Protein AF-A0A2C9LXM9-F1 (afdb_monomer)

Organism: Biomphalaria glabrata (NCBI:txid6526)

InterPro domains:
  IPR000192 Aminotransferase class V domain [PF00266] (2-128)
  IPR015421 Pyridoxal phosp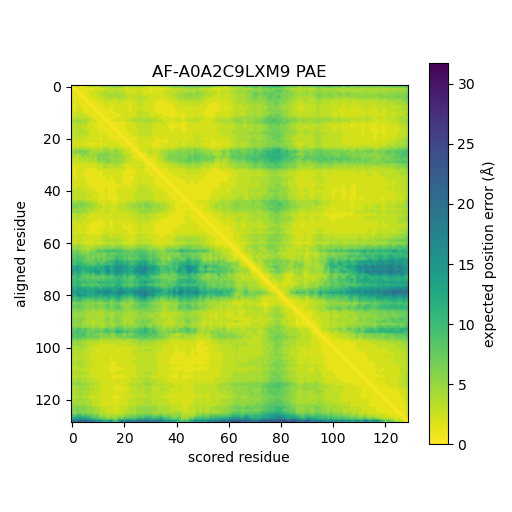hate-dependent transferase, major domain [G3DSA:3.40.640.10] (1-113)
  IPR015424 Pyridoxal phosphate-dependent transferase [SSF53383] (2-127)

Radius of gyration: 18.08 Å; Cα contacts (8 Å, |Δi|>4): 175; chains: 1; bounding box: 42×25×59 Å

Nearest PDB structures (foldseek):
  7tlr-assembly1_B  TM=8.593E-01  e=8.775E-06  Lancefieldella parvula
  7rrn-assembly1_A-2  TM=8.427E-01  e=2.076E-05  Escherichia coli
  9d2d-assembly1_A-2  TM=8.446E-01  e=2.218E-05  Escherichia coli
  1c0n-assembly1_A-2  TM=8.489E-01  e=5.248E-05  Escherichia coli
  6o12-assembly1_A  TM=8.358E-01  e=2.891E-05  Escherichia coli K-12

Secondary structure (DSSP, 8-state):
-GGGT---EEE-TTTTTTS---SS-GGG-TT---SEEEE-GGGSTT-TTPPPEEEE-GGG---SS-SS--TTSEEEEETTEEEE-SSHHHHHS-SS--HHHHHHHHHHHHHHHHH-HHHHHHHHHHHH-

Mean predicted aligned error: 4.44 Å

Solvent-accessible surface area (backbone atoms only — not comparable to full-atom values): 7580 Å² total; per-residue (Å²): 97,54,95,73,78,47,83,46,72,44,84,26,43,81,50,54,60,47,42,86,88,69,56,50,44,71,94,70,38,96,72,44,50,46,48,30,38,38,37,33,44,45,71,31,80,83,10,74,77,28,56,75,43,79,51,64,49,73,87,73,70,76,70,85,65,51,93,46,88,38,58,68,15,58,75,47,83,53,101,88,49,73,41,53,47,86,52,64,67,47,15,58,55,36,43,85,71,63,60,71,23,48,53,46,39,55,51,29,52,51,50,43,63,73,62,33,25,66,51,54,45,54,54,53,55,65,72,75,110

Structure (mmCIF, N/CA/C/O backbone):
data_AF-A0A2C9LXM9-F1
#
_entry.id   AF-A0A2C9LXM9-F1
#
loop_
_atom_site.group_PDB
_atom_site.id
_atom_site.type_symbol
_atom_site.label_atom_id
_atom_site.label_alt_id
_atom_site.label_comp_id
_atom_site.label_asym_id
_atom_site.label_entity_id
_atom_site.label_seq_id
_atom_site.pdbx_PDB_ins_code
_atom_site.Cartn_x
_atom_site.Cartn_y
_atom_site.Cartn_z
_atom_site.occupancy
_atom_site.B_iso_or_equiv
_atom_site.auth_seq_id
_atom_site.auth_comp_id
_atom_site.auth_asym_id
_atom_site.auth_atom_id
_atom_site.pdbx_PDB_model_num
ATOM 1 N N . MET A 1 1 ? -15.062 15.026 -5.310 1.00 92.12 1 MET A N 1
ATOM 2 C CA . MET A 1 1 ? -13.877 14.793 -6.164 1.00 92.12 1 MET A CA 1
ATOM 3 C C . MET A 1 1 ? -14.191 13.835 -7.310 1.00 92.12 1 MET A C 1
ATOM 5 O O . MET A 1 1 ? -14.180 14.289 -8.443 1.00 92.12 1 MET A O 1
ATOM 9 N N . HIS A 1 2 ? -14.550 12.573 -7.047 1.00 96.31 2 HIS A N 1
ATOM 10 C CA . HIS A 1 2 ? -14.870 11.607 -8.113 1.00 96.31 2 HIS A CA 1
ATOM 11 C C . HIS A 1 2 ? -16.070 12.000 -8.988 1.00 96.31 2 HIS A C 1
ATOM 13 O O . HIS A 1 2 ? -16.047 11.757 -10.185 1.00 96.31 2 HIS A O 1
ATOM 19 N N . GLN A 1 3 ? -17.064 12.712 -8.437 1.00 95.81 3 GLN A N 1
ATOM 20 C CA . GLN A 1 3 ? -18.159 13.319 -9.221 1.00 95.81 3 GLN A CA 1
ATOM 21 C C . GLN A 1 3 ? -17.678 14.273 -10.331 1.00 95.81 3 GLN A C 1
ATOM 23 O O . GLN A 1 3 ? -18.423 14.559 -11.258 1.00 95.81 3 GLN A O 1
ATOM 28 N N . TYR A 1 4 ? -16.441 14.765 -10.232 1.00 96.31 4 TYR A N 1
ATOM 29 C CA . TYR A 1 4 ? -15.822 15.698 -11.171 1.00 96.31 4 TYR A CA 1
ATOM 30 C C . TYR A 1 4 ? -14.567 15.095 -11.827 1.00 96.31 4 TYR A C 1
ATOM 32 O O . TYR A 1 4 ? -13.666 15.834 -12.212 1.00 96.31 4 TYR A O 1
ATOM 40 N N . ASN A 1 5 ? -14.475 13.760 -11.922 1.00 94.25 5 ASN A N 1
ATOM 41 C CA . ASN A 1 5 ? -13.355 13.028 -12.536 1.00 94.25 5 ASN A CA 1
ATOM 42 C C . ASN A 1 5 ? -11.964 13.302 -11.917 1.00 94.25 5 ASN A C 1
ATOM 44 O O . ASN A 1 5 ? -10.946 13.103 -12.579 1.00 94.25 5 ASN A O 1
ATOM 48 N N . GLY A 1 6 ? -11.896 13.766 -10.664 1.00 95.94 6 GLY A N 1
ATOM 49 C CA . GLY A 1 6 ? -10.625 13.891 -9.935 1.00 95.94 6 GLY A CA 1
ATOM 50 C C . GLY A 1 6 ? -10.145 12.554 -9.360 1.00 95.94 6 GLY A C 1
ATOM 51 O O . GLY A 1 6 ? -10.949 11.637 -9.250 1.00 95.94 6 GLY A O 1
ATOM 52 N N . TYR A 1 7 ? -8.872 12.473 -8.952 1.00 96.62 7 TYR A N 1
ATOM 53 C CA . TYR A 1 7 ? -8.290 11.312 -8.257 1.00 96.62 7 TYR A CA 1
ATOM 54 C C . TYR A 1 7 ? -8.026 11.592 -6.776 1.00 96.62 7 TYR A C 1
ATOM 56 O O . TYR A 1 7 ? -7.509 12.661 -6.435 1.00 96.62 7 TYR A O 1
ATOM 64 N N . ALA A 1 8 ? -8.327 10.623 -5.911 1.00 97.00 8 ALA A N 1
ATOM 65 C CA . ALA A 1 8 ? -8.211 10.723 -4.462 1.00 97.00 8 ALA A CA 1
ATOM 66 C C . ALA A 1 8 ? -6.993 9.956 -3.927 1.00 97.00 8 ALA A C 1
ATOM 68 O O . ALA A 1 8 ? -7.034 8.738 -3.732 1.00 97.00 8 ALA A O 1
ATOM 69 N N . PHE A 1 9 ? -5.924 10.696 -3.636 1.00 97.81 9 PHE A N 1
ATOM 70 C CA . PHE A 1 9 ? -4.701 10.179 -3.026 1.00 97.81 9 PHE A CA 1
ATOM 71 C C . PHE A 1 9 ? -4.575 10.648 -1.579 1.00 97.81 9 PHE A C 1
ATOM 73 O O . PHE A 1 9 ? -4.697 11.842 -1.309 1.00 97.81 9 PHE A O 1
ATOM 80 N N . PHE A 1 10 ? -4.315 9.723 -0.653 1.00 97.56 10 PHE A N 1
ATOM 81 C CA . PHE A 1 10 ? -4.194 10.051 0.768 1.00 97.56 10 PHE A CA 1
ATOM 82 C C . PHE A 1 10 ? -2.851 9.616 1.344 1.00 97.56 10 PHE A C 1
ATOM 84 O O . PHE A 1 10 ? -2.428 8.470 1.184 1.00 97.56 10 PHE A O 1
ATOM 91 N N . ASP A 1 11 ? -2.218 10.519 2.086 1.00 97.88 11 ASP A N 1
ATOM 92 C CA . ASP A 1 11 ? -1.093 10.180 2.946 1.00 97.88 11 ASP A CA 1
ATOM 93 C C . ASP A 1 11 ? -1.615 9.582 4.258 1.00 97.88 11 ASP A C 1
ATOM 95 O O . ASP A 1 11 ? -2.287 10.233 5.058 1.00 97.88 11 ASP A O 1
ATOM 99 N N . PHE A 1 12 ? -1.319 8.304 4.452 1.00 97.75 12 PHE A N 1
ATOM 100 C CA . PHE A 1 12 ? -1.685 7.509 5.612 1.00 97.75 12 PHE A CA 1
ATOM 101 C C . PHE A 1 12 ? -0.501 7.321 6.570 1.00 97.75 12 PHE A C 1
ATOM 103 O O . PHE A 1 12 ? -0.612 6.539 7.513 1.00 97.75 12 PHE A O 1
ATOM 110 N N . ALA A 1 13 ? 0.617 8.031 6.386 1.00 94.50 13 ALA A N 1
ATOM 111 C CA . ALA A 1 13 ? 1.834 7.829 7.162 1.00 94.50 13 ALA A CA 1
ATOM 112 C C . ALA A 1 13 ? 1.593 7.866 8.678 1.00 94.50 13 ALA A C 1
ATOM 114 O O . ALA A 1 13 ? 2.052 6.972 9.382 1.00 94.50 13 ALA A O 1
ATOM 115 N N . CYS A 1 14 ? 0.858 8.864 9.173 1.00 92.56 14 CYS A N 1
ATOM 116 C CA . CYS A 1 14 ? 0.569 8.993 10.606 1.00 92.56 14 CYS A CA 1
ATOM 117 C C . CYS A 1 14 ? -0.783 8.396 11.011 1.00 92.56 14 CYS A C 1
ATOM 119 O O . CYS A 1 14 ? -0.942 8.005 12.156 1.00 92.56 14 CYS A O 1
ATOM 121 N N . ALA A 1 15 ? -1.760 8.319 10.103 1.00 96.12 15 ALA A N 1
ATOM 122 C CA . ALA A 1 15 ? -3.101 7.840 10.440 1.00 96.12 15 ALA A CA 1
ATOM 123 C C . ALA A 1 15 ? -3.184 6.307 10.488 1.00 96.12 15 ALA A C 1
ATOM 125 O O . ALA A 1 15 ? -3.886 5.745 11.327 1.00 96.12 15 ALA A O 1
ATOM 126 N N . ALA A 1 16 ? -2.456 5.619 9.603 1.00 97.00 16 ALA A N 1
ATOM 127 C CA . ALA A 1 16 ? -2.548 4.175 9.411 1.00 97.00 16 ALA A CA 1
ATOM 128 C C . ALA A 1 16 ? -2.377 3.303 10.668 1.00 97.00 16 ALA A C 1
ATOM 130 O O . ALA A 1 16 ? -3.062 2.278 10.719 1.00 97.00 16 ALA A O 1
ATOM 131 N N . PRO A 1 17 ? -1.536 3.645 11.669 1.00 95.81 17 PRO A N 1
ATOM 132 C CA . PRO A 1 17 ? -1.450 2.873 12.910 1.00 95.81 17 PRO A CA 1
ATOM 133 C C . PRO A 1 17 ? -2.763 2.865 13.709 1.00 95.81 17 PRO A C 1
ATOM 135 O O . PRO A 1 17 ? -3.085 1.860 14.342 1.00 95.81 17 PRO A O 1
ATOM 138 N N . TYR A 1 18 ? -3.544 3.945 13.628 1.00 95.81 18 TYR A N 1
ATOM 139 C CA . TYR A 1 18 ? -4.636 4.240 14.563 1.00 95.81 18 TYR A CA 1
ATOM 140 C C . TYR A 1 18 ? -6.041 4.124 13.969 1.00 95.81 18 TYR A C 1
ATOM 142 O O . TYR A 1 18 ? -7.023 4.180 14.706 1.00 95.81 18 TYR A O 1
ATOM 150 N N . VAL A 1 19 ? -6.163 3.934 12.653 1.00 95.88 19 VAL A N 1
ATOM 151 C CA . VAL A 1 19 ? -7.461 3.801 11.972 1.00 95.88 19 VAL A CA 1
ATOM 152 C C . VAL A 1 19 ? -7.563 2.503 11.187 1.00 95.88 19 VAL A C 1
ATOM 154 O O . VAL A 1 19 ? -6.554 1.939 10.754 1.00 95.88 19 VAL A O 1
ATOM 157 N N . ASP A 1 20 ? -8.787 2.036 10.955 1.00 94.94 20 ASP A N 1
ATOM 158 C CA . ASP A 1 20 ? -9.035 1.002 9.956 1.00 94.94 20 ASP A CA 1
ATOM 159 C C . ASP A 1 20 ? -8.743 1.548 8.554 1.00 94.94 20 ASP A C 1
ATOM 161 O O . ASP A 1 20 ? -9.114 2.669 8.199 1.00 94.94 20 ASP A O 1
ATOM 165 N N . ILE A 1 21 ? -8.032 0.753 7.755 1.00 95.50 21 ILE A N 1
ATOM 166 C CA . ILE A 1 21 ? -7.656 1.127 6.393 1.00 95.50 21 ILE A CA 1
ATOM 167 C C . ILE A 1 21 ? -8.658 0.481 5.446 1.00 95.50 21 ILE A C 1
ATOM 169 O O . ILE A 1 21 ? -8.608 -0.723 5.206 1.00 95.50 21 ILE A O 1
ATOM 173 N N . ASP A 1 22 ? -9.547 1.297 4.888 1.00 95.69 22 ASP A N 1
ATOM 174 C CA . ASP A 1 22 ? -10.502 0.872 3.869 1.00 95.69 22 ASP A CA 1
ATOM 175 C C . ASP A 1 22 ? -10.328 1.706 2.595 1.00 95.69 22 ASP A C 1
ATOM 177 O O . ASP A 1 22 ? -10.474 2.931 2.596 1.00 95.69 22 ASP A O 1
ATOM 181 N N . MET A 1 23 ? -10.004 1.028 1.494 1.00 96.75 23 MET A N 1
ATOM 182 C CA . MET A 1 23 ? -9.850 1.632 0.169 1.00 96.75 23 MET A CA 1
ATOM 183 C C . MET A 1 23 ? -11.184 1.903 -0.533 1.00 96.75 23 MET A C 1
ATOM 185 O O . MET A 1 23 ? -11.211 2.680 -1.486 1.00 96.75 23 MET A O 1
ATOM 189 N N . ASN A 1 24 ? -12.266 1.234 -0.134 1.00 95.69 24 ASN A N 1
ATOM 190 C CA . ASN A 1 24 ? -13.520 1.209 -0.886 1.00 95.69 24 ASN A CA 1
ATOM 191 C C . ASN A 1 24 ? -14.662 1.962 -0.205 1.00 95.69 24 ASN A C 1
ATOM 193 O O . ASN A 1 24 ? -15.506 2.473 -0.929 1.00 95.69 24 ASN A O 1
ATOM 197 N N . CYS A 1 25 ? -14.707 1.987 1.133 1.00 92.19 25 CYS A N 1
ATOM 198 C CA . CYS A 1 25 ? -15.742 2.646 1.947 1.00 92.19 25 CYS A CA 1
ATOM 199 C C . CYS A 1 25 ? -17.155 2.464 1.372 1.00 92.19 25 CYS A C 1
ATOM 201 O O . CYS A 1 25 ? -17.893 3.427 1.163 1.00 92.19 25 CYS A O 1
ATOM 203 N N . LYS A 1 26 ? -17.510 1.210 1.054 1.00 89.00 26 LYS A N 1
ATOM 204 C CA . LYS A 1 26 ? -18.741 0.871 0.314 1.00 89.00 26 LYS A CA 1
ATOM 205 C C . LYS A 1 26 ? -20.014 1.316 1.040 1.00 89.00 26 LYS A C 1
ATOM 207 O O . LYS A 1 26 ? -21.030 1.563 0.402 1.00 89.00 26 LYS A O 1
ATOM 212 N N . ASP A 1 27 ? -19.954 1.451 2.361 1.00 93.06 27 ASP A N 1
ATOM 213 C CA . ASP A 1 27 ? -21.017 1.975 3.222 1.00 93.06 27 ASP A CA 1
ATOM 214 C C . ASP A 1 27 ? -21.292 3.480 3.020 1.00 93.06 27 ASP A C 1
ATOM 216 O O . ASP A 1 27 ? -22.306 3.989 3.494 1.00 93.06 27 ASP A O 1
ATOM 220 N N . ARG A 1 28 ? -20.410 4.203 2.316 1.00 91.50 28 ARG A N 1
ATOM 221 C CA . ARG A 1 28 ? -20.478 5.659 2.095 1.00 91.50 28 ARG A CA 1
ATOM 222 C C . ARG A 1 28 ? -20.874 6.053 0.666 1.00 91.50 28 ARG A C 1
ATOM 224 O O . ARG A 1 28 ? -20.908 7.244 0.357 1.00 91.50 28 ARG A O 1
ATOM 231 N N . GLY A 1 29 ? -21.206 5.074 -0.178 1.00 93.12 29 GLY A N 1
ATOM 232 C CA . GLY A 1 29 ? -21.648 5.252 -1.566 1.00 93.12 29 GLY A CA 1
ATOM 233 C C . GLY A 1 29 ? -20.574 4.931 -2.612 1.00 93.12 29 GLY A C 1
ATOM 234 O O . GLY A 1 29 ? -19.382 4.892 -2.319 1.00 93.12 29 GLY A O 1
ATOM 235 N N . ASP A 1 30 ? -20.996 4.733 -3.863 1.00 92.88 30 ASP A N 1
ATOM 236 C CA . ASP A 1 30 ? -20.150 4.174 -4.937 1.00 92.88 30 ASP A CA 1
ATOM 237 C C . ASP A 1 30 ? -18.944 5.040 -5.320 1.00 92.88 30 ASP A C 1
ATOM 239 O O . ASP A 1 30 ? -17.945 4.547 -5.838 1.00 92.88 30 ASP A O 1
ATOM 243 N N . LEU A 1 31 ? -19.024 6.343 -5.055 1.00 94.94 31 LEU A N 1
ATOM 244 C CA . LEU A 1 31 ? -17.952 7.296 -5.333 1.00 94.94 31 LEU A CA 1
ATOM 245 C C . LEU A 1 31 ? -17.054 7.555 -4.116 1.00 94.94 31 LEU A C 1
ATOM 247 O O . LEU A 1 31 ? -16.168 8.402 -4.200 1.00 94.94 31 LEU A O 1
ATOM 251 N N . ALA A 1 32 ? -17.251 6.861 -2.995 1.00 94.94 32 ALA A N 1
ATOM 252 C CA . ALA A 1 32 ? -16.522 7.094 -1.748 1.00 94.94 32 ALA A CA 1
ATOM 253 C C . ALA A 1 32 ? -15.246 6.240 -1.603 1.00 94.94 32 ALA A C 1
ATOM 255 O O . ALA A 1 32 ? -14.861 5.879 -0.498 1.00 94.94 32 ALA A O 1
ATOM 256 N N . TYR A 1 33 ? -14.558 5.917 -2.695 1.00 96.56 33 TYR A N 1
ATOM 257 C CA . TYR A 1 33 ? -13.315 5.141 -2.646 1.00 96.56 33 TYR A CA 1
ATOM 258 C C . TYR A 1 33 ? -12.063 6.032 -2.557 1.00 96.56 33 TYR A C 1
ATOM 260 O O . TYR A 1 33 ? -12.132 7.259 -2.603 1.00 96.56 33 TYR A O 1
ATOM 268 N N . LYS A 1 34 ? -10.897 5.401 -2.411 1.00 97.38 34 LYS A N 1
ATOM 269 C CA . LYS A 1 34 ? -9.573 6.027 -2.526 1.00 97.38 34 LYS A CA 1
ATOM 270 C C . LYS A 1 34 ? -8.875 5.425 -3.744 1.00 97.38 34 LYS A C 1
ATOM 272 O O . LYS A 1 34 ? -8.943 4.208 -3.940 1.00 97.38 34 LYS A O 1
ATOM 277 N N . ASP A 1 35 ? -8.222 6.248 -4.558 1.00 97.88 35 ASP A N 1
ATOM 278 C CA . ASP A 1 35 ? -7.464 5.768 -5.720 1.00 97.88 35 ASP A CA 1
ATOM 279 C C . ASP A 1 35 ? -6.111 5.200 -5.304 1.00 97.88 35 ASP A C 1
ATOM 281 O O . ASP A 1 35 ? -5.705 4.142 -5.788 1.00 97.88 35 ASP A O 1
ATOM 285 N N . ALA A 1 36 ? -5.438 5.863 -4.362 1.00 97.94 36 ALA A N 1
ATOM 286 C CA . ALA A 1 36 ? -4.282 5.298 -3.683 1.00 97.94 36 ALA A CA 1
ATOM 287 C C . ALA A 1 36 ? -4.103 5.852 -2.268 1.00 97.94 36 ALA A C 1
ATOM 289 O O . ALA A 1 36 ? -4.565 6.949 -1.936 1.00 97.94 36 ALA A O 1
ATOM 290 N N . ILE A 1 37 ? -3.391 5.087 -1.449 1.00 98.38 37 ILE A N 1
ATOM 291 C CA . ILE A 1 37 ? -2.914 5.506 -0.137 1.00 98.38 37 ILE A CA 1
ATOM 292 C C . ILE A 1 37 ? -1.428 5.192 0.013 1.00 98.38 37 ILE A C 1
ATOM 294 O O . ILE A 1 37 ? -0.949 4.149 -0.441 1.00 98.38 37 ILE A O 1
ATOM 298 N N . PHE A 1 38 ? -0.719 6.090 0.689 1.00 98.25 38 PHE A N 1
ATOM 299 C CA . PHE A 1 38 ? 0.692 5.934 1.029 1.00 98.25 38 PHE A CA 1
ATOM 300 C C . PHE A 1 38 ? 0.813 5.621 2.511 1.00 98.25 38 PHE A C 1
ATOM 302 O O . PHE A 1 38 ? 0.374 6.402 3.350 1.00 98.25 38 PHE A O 1
ATOM 309 N N . ILE A 1 39 ? 1.399 4.483 2.855 1.00 98.38 39 ILE A N 1
ATOM 310 C CA . ILE A 1 39 ? 1.568 4.058 4.240 1.00 98.38 39 ILE A CA 1
ATOM 311 C C . ILE A 1 39 ? 3.054 4.081 4.574 1.00 98.38 39 ILE A C 1
ATOM 313 O O . ILE A 1 39 ? 3.909 3.701 3.774 1.00 98.38 39 ILE A O 1
ATOM 317 N N . SER A 1 40 ? 3.354 4.511 5.797 1.00 97.62 40 SER A N 1
ATOM 318 C CA . SER A 1 40 ? 4.685 4.449 6.392 1.00 97.62 40 SER A CA 1
ATOM 319 C C . SER A 1 40 ? 4.671 3.438 7.537 1.00 97.62 40 SER A C 1
ATOM 321 O O . SER A 1 40 ? 4.489 3.840 8.687 1.00 97.62 40 SER A O 1
ATOM 323 N N . PRO A 1 41 ? 4.856 2.131 7.266 1.00 97.75 41 PRO A N 1
ATOM 324 C CA . PRO A 1 41 ? 4.870 1.115 8.314 1.00 97.75 41 PRO A CA 1
ATOM 325 C C . PRO A 1 41 ? 5.945 1.385 9.377 1.00 97.75 41 PRO A C 1
ATOM 327 O O . PRO A 1 41 ? 5.759 1.008 10.526 1.00 97.75 41 PRO A O 1
ATOM 330 N N . HIS A 1 42 ? 6.992 2.158 9.056 1.00 97.06 42 HIS A N 1
ATOM 331 C CA . HIS A 1 42 ? 8.022 2.556 10.019 1.00 97.06 42 HIS A CA 1
ATOM 332 C C . HIS A 1 42 ? 7.531 3.471 11.145 1.00 97.06 42 HIS A C 1
ATOM 334 O O . HIS A 1 42 ? 8.247 3.661 12.124 1.00 97.06 42 HIS A O 1
ATOM 340 N N . LYS A 1 43 ? 6.318 4.019 11.019 1.00 96.31 43 LYS A N 1
ATOM 341 C CA . LYS A 1 43 ? 5.647 4.809 12.059 1.00 96.31 43 LYS A CA 1
ATOM 342 C C . LYS A 1 43 ? 4.729 3.970 12.954 1.00 96.31 43 LYS A C 1
ATOM 344 O O . LYS A 1 43 ? 4.125 4.505 13.873 1.00 96.31 43 LYS A O 1
ATOM 349 N N . PHE A 1 44 ? 4.595 2.673 12.693 1.00 96.69 44 PHE A N 1
ATOM 350 C CA . PHE A 1 44 ? 3.815 1.770 13.533 1.00 96.69 44 PHE A CA 1
ATOM 351 C C . PHE A 1 44 ? 4.665 1.267 14.704 1.00 96.69 44 PHE A C 1
ATOM 353 O O . PHE A 1 44 ? 5.898 1.281 14.665 1.00 96.69 44 PHE A O 1
ATOM 360 N N . ILE A 1 45 ? 4.002 0.717 15.721 1.00 93.62 45 ILE A N 1
ATOM 361 C CA . ILE A 1 45 ? 4.663 -0.043 16.786 1.00 93.62 45 ILE A CA 1
ATOM 362 C C . ILE A 1 45 ? 5.399 -1.237 16.158 1.00 93.62 45 ILE A C 1
ATOM 364 O O . ILE A 1 45 ? 4.808 -2.027 15.424 1.00 93.62 45 ILE A O 1
ATOM 368 N N . GLY A 1 46 ? 6.704 -1.353 16.425 1.00 93.38 46 GLY A N 1
ATOM 369 C CA . GLY A 1 46 ? 7.565 -2.369 15.802 1.00 93.38 46 GLY A CA 1
ATOM 370 C C . GLY A 1 46 ? 7.925 -2.089 14.335 1.00 93.38 46 GLY A C 1
ATOM 371 O O . GLY A 1 46 ? 8.547 -2.930 13.694 1.00 93.38 46 GLY A O 1
ATOM 372 N N . GLY A 1 47 ? 7.554 -0.915 13.818 1.00 95.19 47 GLY A N 1
ATOM 373 C CA . GLY A 1 47 ? 7.770 -0.463 12.448 1.00 95.19 47 GLY A CA 1
ATOM 374 C C . GLY A 1 47 ? 9.206 -0.196 11.979 1.00 95.19 47 GLY A C 1
ATOM 375 O O . GLY A 1 47 ? 9.430 -0.275 10.772 1.00 95.19 47 G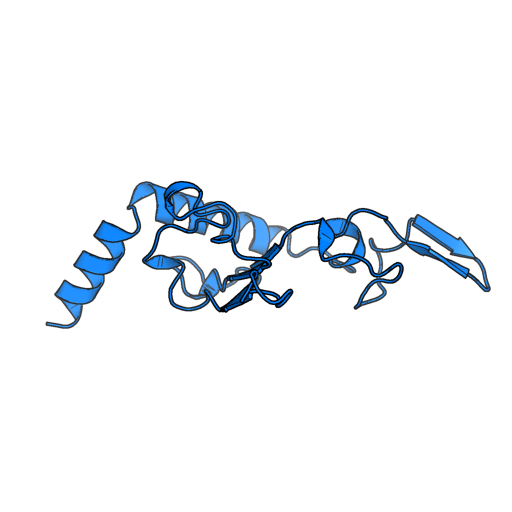LY A O 1
ATOM 376 N N . PRO A 1 48 ? 10.195 0.163 12.821 1.00 96.94 48 PRO A N 1
ATOM 377 C CA . PRO A 1 48 ? 11.516 0.528 12.310 1.00 96.94 48 PRO A CA 1
ATOM 378 C C . PRO A 1 48 ? 12.097 -0.503 11.324 1.00 96.94 48 PRO A C 1
ATOM 380 O O . PRO A 1 48 ? 12.026 -1.707 11.559 1.00 96.94 48 PRO A O 1
ATOM 383 N N . GLN A 1 49 ? 12.708 -0.017 10.233 1.00 95.69 49 GLN A N 1
ATOM 384 C CA . GLN A 1 49 ? 13.302 -0.826 9.150 1.00 95.69 49 GLN A CA 1
ATOM 385 C C . GLN A 1 49 ? 12.304 -1.571 8.238 1.00 95.69 49 GLN A C 1
ATOM 387 O O . GLN A 1 49 ? 12.665 -2.577 7.630 1.00 95.69 49 GLN A O 1
ATOM 392 N N . THR A 1 50 ? 11.065 -1.099 8.118 1.00 97.56 50 THR A N 1
ATOM 393 C CA . THR A 1 50 ? 10.124 -1.531 7.066 1.00 97.56 50 THR A CA 1
ATOM 394 C C . THR A 1 50 ? 10.184 -0.617 5.837 1.00 97.56 50 THR A C 1
ATOM 396 O O . THR A 1 50 ? 10.415 0.586 6.012 1.00 97.56 50 THR A O 1
ATOM 399 N N . PRO A 1 51 ? 9.875 -1.110 4.623 1.00 96.25 51 PRO A N 1
ATOM 400 C CA . PRO A 1 51 ? 9.716 -0.255 3.453 1.00 96.25 51 PRO A CA 1
ATOM 401 C C . PRO A 1 51 ? 8.449 0.607 3.567 1.00 96.25 51 PRO A C 1
ATOM 403 O O . PRO A 1 51 ? 7.573 0.345 4.394 1.00 96.25 51 PRO A O 1
ATOM 406 N N . GLY A 1 52 ? 8.338 1.631 2.717 1.00 95.81 52 GLY A N 1
ATOM 407 C CA . GLY A 1 52 ? 7.057 2.296 2.465 1.00 95.81 52 GLY A CA 1
ATOM 408 C C . GLY A 1 52 ? 6.106 1.368 1.706 1.00 95.81 52 GLY A C 1
ATOM 409 O O . GLY A 1 52 ? 6.556 0.493 0.973 1.00 95.81 52 GLY A O 1
ATOM 410 N N . LEU A 1 53 ? 4.799 1.559 1.880 1.00 96.69 53 LEU A N 1
ATOM 411 C CA . LEU A 1 53 ? 3.784 0.765 1.188 1.00 96.69 53 LEU A CA 1
ATOM 412 C C . LEU A 1 53 ? 2.853 1.683 0.393 1.00 96.69 53 LEU A C 1
ATOM 414 O O . LEU A 1 53 ? 2.275 2.617 0.949 1.00 96.69 53 LEU A O 1
ATOM 418 N N . LEU A 1 54 ? 2.684 1.390 -0.894 1.00 96.62 54 LEU A N 1
ATOM 419 C CA . LEU A 1 54 ? 1.675 1.998 -1.755 1.00 96.62 54 LEU A CA 1
ATOM 420 C C . LEU A 1 54 ? 0.544 0.993 -1.963 1.00 96.62 54 LEU A C 1
ATOM 422 O O . LEU A 1 54 ? 0.772 -0.104 -2.465 1.00 96.62 54 LEU A O 1
ATOM 426 N N . VAL A 1 55 ? -0.682 1.377 -1.614 1.00 97.06 55 VAL A N 1
ATOM 427 C CA . VAL A 1 55 ? -1.878 0.613 -1.986 1.00 97.06 55 VAL A CA 1
ATOM 428 C C . VAL A 1 55 ? -2.654 1.447 -2.982 1.00 97.06 55 VAL A C 1
ATOM 430 O O . VAL A 1 55 ? -3.112 2.539 -2.658 1.00 97.06 55 VAL A O 1
ATOM 433 N N . ALA A 1 56 ? -2.793 0.938 -4.197 1.00 96.88 56 ALA A N 1
ATOM 434 C CA . ALA A 1 56 ? -3.336 1.676 -5.323 1.00 96.88 56 ALA A CA 1
ATOM 435 C C . ALA A 1 56 ? -4.283 0.805 -6.143 1.00 96.88 56 ALA A C 1
ATOM 437 O O . ALA A 1 56 ? -4.143 -0.417 -6.213 1.00 96.88 56 ALA A O 1
ATOM 438 N N . LYS A 1 57 ? -5.263 1.437 -6.783 1.00 95.88 57 LYS A N 1
ATOM 439 C CA . LYS A 1 57 ? -6.161 0.752 -7.708 1.00 95.88 57 LYS A CA 1
ATOM 440 C C . LYS A 1 57 ? -5.433 0.422 -9.007 1.00 95.88 57 LYS A C 1
ATOM 442 O O . LYS A 1 57 ? -4.862 1.308 -9.625 1.00 95.88 57 LYS A O 1
ATOM 447 N N . SER A 1 58 ? -5.503 -0.826 -9.469 1.00 92.94 58 SER A N 1
ATOM 448 C CA . SER A 1 58 ? -4.741 -1.284 -10.644 1.00 92.94 58 SER A CA 1
ATOM 449 C C . SER A 1 58 ? -4.967 -0.433 -11.904 1.00 92.94 58 SER A C 1
ATOM 451 O O . SER A 1 58 ? -4.033 -0.201 -12.666 1.00 92.94 58 SER A O 1
ATOM 453 N N . TRP A 1 59 ? -6.172 0.114 -12.097 1.00 93.00 59 TRP A N 1
ATOM 454 C CA . TRP A 1 59 ? -6.512 0.952 -13.254 1.00 93.00 59 TRP A CA 1
ATOM 455 C C . TRP A 1 59 ? -5.774 2.298 -13.324 1.00 93.00 59 TRP A C 1
ATOM 457 O O . TRP A 1 59 ? -5.828 2.954 -14.370 1.00 93.00 59 TRP A O 1
ATOM 467 N N . ILE A 1 60 ? -5.099 2.735 -12.254 1.00 93.56 60 ILE A N 1
ATOM 468 C CA . ILE A 1 60 ? -4.280 3.957 -12.290 1.00 93.56 60 ILE A CA 1
ATOM 469 C C . ILE A 1 60 ? -2.911 3.710 -12.943 1.00 93.56 60 ILE A C 1
ATOM 471 O O . ILE A 1 60 ? -2.298 4.647 -13.453 1.00 93.56 60 ILE A O 1
ATOM 475 N N . PHE A 1 61 ? -2.450 2.456 -13.001 1.00 92.44 61 PHE A N 1
ATOM 476 C CA . PHE A 1 61 ? -1.157 2.077 -13.577 1.00 92.44 61 PHE A CA 1
ATOM 477 C C . PHE A 1 61 ? -1.243 1.917 -15.099 1.00 92.44 61 PHE A C 1
ATOM 479 O O . PHE A 1 61 ? -1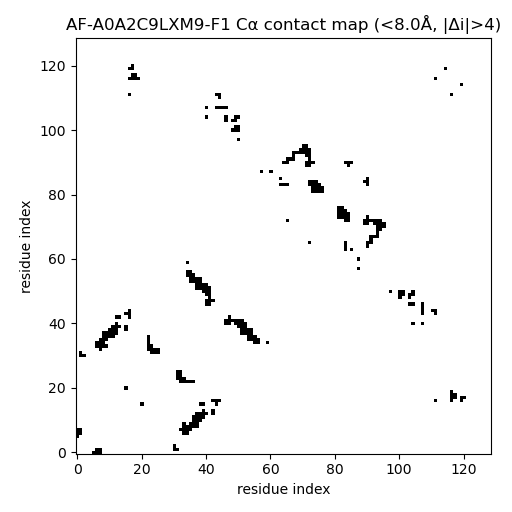.234 0.811 -15.637 1.00 92.44 61 PHE A O 1
ATOM 486 N N . LYS A 1 62 ? -1.325 3.044 -15.811 1.00 90.75 62 LYS A N 1
ATOM 487 C CA . LYS A 1 62 ? -1.465 3.072 -17.282 1.00 90.75 62 LYS A CA 1
ATOM 488 C C . LYS A 1 62 ? -0.136 3.134 -18.039 1.00 90.75 62 LYS A C 1
ATOM 490 O O . LYS A 1 62 ? -0.119 2.958 -19.254 1.00 90.75 62 LYS A O 1
ATOM 495 N N . ASN A 1 63 ? 0.968 3.399 -17.343 1.00 87.88 63 ASN A N 1
ATOM 496 C CA . ASN A 1 63 ? 2.274 3.556 -17.973 1.00 87.88 63 ASN A CA 1
ATOM 497 C C . ASN A 1 63 ? 2.794 2.218 -18.508 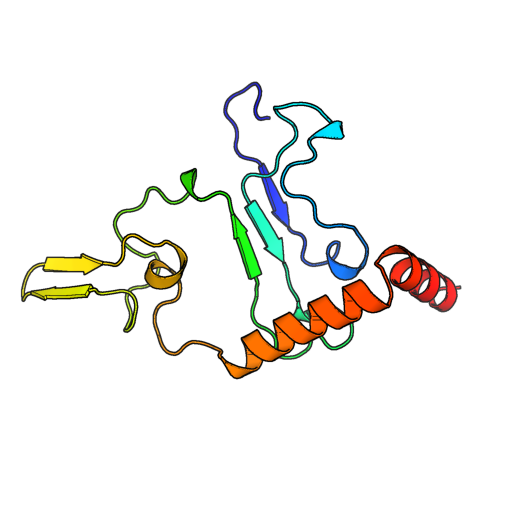1.00 87.88 63 ASN A C 1
ATOM 499 O O . ASN A 1 63 ? 2.733 1.191 -17.831 1.00 87.88 63 ASN A O 1
ATOM 503 N N . THR A 1 64 ? 3.354 2.239 -19.716 1.00 84.62 64 THR A N 1
ATOM 504 C CA . THR A 1 64 ? 3.990 1.068 -20.342 1.00 84.62 64 THR A CA 1
ATOM 505 C C . THR A 1 64 ? 5.453 0.895 -19.934 1.00 84.62 64 THR A C 1
ATOM 507 O O . THR A 1 64 ? 6.043 -0.144 -20.208 1.00 84.62 64 THR A O 1
ATOM 510 N N . TYR A 1 65 ? 6.034 1.906 -19.288 1.00 86.50 65 TYR A N 1
ATOM 511 C CA . TYR A 1 65 ? 7.411 1.924 -18.805 1.00 86.50 65 TYR A CA 1
ATOM 512 C C . TYR A 1 65 ? 7.412 2.144 -17.291 1.00 86.50 65 TYR A C 1
ATOM 514 O O . TYR A 1 65 ? 6.556 2.895 -16.811 1.00 86.50 65 TYR A O 1
ATOM 522 N N . PRO A 1 66 ? 8.339 1.511 -16.555 1.00 88.75 66 PRO A N 1
ATOM 523 C CA . PRO A 1 66 ? 8.461 1.715 -15.120 1.00 88.75 66 PRO A CA 1
ATOM 524 C C . PRO A 1 66 ? 8.997 3.111 -14.808 1.00 88.75 66 PRO A C 1
ATOM 526 O O . PRO A 1 66 ? 9.710 3.705 -15.624 1.00 88.75 66 PRO A O 1
ATOM 529 N N . HIS A 1 67 ? 8.717 3.618 -13.609 1.00 85.62 67 HIS A N 1
ATOM 530 C CA . HIS A 1 67 ? 9.358 4.843 -13.131 1.00 85.62 67 HIS A CA 1
ATOM 531 C C . HIS A 1 67 ? 10.878 4.652 -12.977 1.00 85.62 67 HIS A C 1
ATOM 533 O O . HIS A 1 67 ? 11.665 5.520 -13.357 1.00 85.62 67 HIS A O 1
ATOM 539 N N . GLY A 1 68 ? 11.297 3.512 -12.420 1.00 82.19 68 GLY A N 1
ATOM 540 C CA . GLY A 1 68 ? 12.700 3.129 -12.268 1.00 82.19 68 GLY A CA 1
ATOM 541 C C . GLY A 1 68 ? 13.028 1.896 -13.101 1.00 82.19 68 GLY A C 1
ATOM 542 O O . GLY A 1 68 ? 12.466 0.830 -12.878 1.00 82.19 68 GLY A O 1
ATOM 543 N N . VAL A 1 69 ? 13.961 2.017 -14.047 1.00 82.19 69 VAL A N 1
ATOM 544 C CA . VAL A 1 69 ? 14.444 0.861 -14.816 1.00 82.19 69 VAL A CA 1
ATOM 545 C C . VAL A 1 69 ? 15.512 0.130 -14.005 1.00 82.19 69 VAL A C 1
ATOM 547 O O . VAL A 1 69 ? 16.532 0.714 -13.639 1.00 82.19 69 VAL A O 1
ATOM 550 N N . GLY A 1 70 ? 15.300 -1.160 -13.757 1.00 78.88 70 GLY A N 1
ATOM 551 C CA . GLY A 1 70 ? 16.237 -2.007 -13.019 1.00 78.88 70 GLY A CA 1
ATOM 552 C C . GLY A 1 70 ? 16.021 -3.495 -13.280 1.00 78.88 70 GLY A C 1
ATOM 553 O O . GLY A 1 70 ? 15.052 -3.895 -13.935 1.00 78.88 70 GLY A O 1
ATOM 554 N N . GLY A 1 71 ? 16.923 -4.331 -12.759 1.00 78.75 71 GLY A N 1
ATOM 555 C CA . GLY A 1 71 ? 16.724 -5.784 -12.750 1.00 78.75 71 GLY A CA 1
ATOM 556 C C . GLY A 1 71 ? 15.377 -6.138 -12.111 1.00 78.75 71 GLY A C 1
ATOM 557 O O . GLY A 1 71 ? 14.949 -5.467 -11.183 1.00 78.75 71 GLY A O 1
ATOM 558 N N . GLY A 1 72 ? 14.670 -7.135 -12.640 1.00 80.25 72 GLY A N 1
ATOM 559 C CA . GLY A 1 72 ? 13.327 -7.500 -12.164 1.00 80.25 72 GLY A CA 1
ATOM 560 C C . GLY A 1 72 ? 12.166 -6.756 -12.838 1.00 80.25 72 GLY A C 1
ATOM 561 O O . GLY A 1 72 ? 11.080 -7.314 -12.905 1.00 80.25 72 GLY A O 1
ATOM 562 N N . THR A 1 73 ? 12.390 -5.581 -13.445 1.00 84.56 73 THR A N 1
ATOM 563 C CA . THR A 1 73 ? 11.328 -4.851 -14.188 1.00 84.56 73 THR A CA 1
ATOM 564 C C . THR A 1 73 ? 11.166 -5.308 -15.638 1.00 84.56 73 THR A C 1
ATOM 566 O O . THR A 1 73 ? 10.149 -5.039 -16.281 1.00 84.56 73 THR A O 1
ATOM 569 N N . VAL A 1 74 ? 12.181 -5.995 -16.171 1.00 87.25 74 VAL A N 1
ATOM 570 C CA . VAL A 1 74 ? 12.311 -6.335 -17.590 1.00 87.25 74 VAL A CA 1
ATOM 571 C C . VAL A 1 74 ? 12.084 -7.827 -17.810 1.00 87.25 74 VAL A C 1
ATOM 573 O O . VAL A 1 74 ? 12.733 -8.660 -17.184 1.00 87.25 74 VAL A O 1
ATOM 576 N N . VAL A 1 75 ? 11.220 -8.152 -18.766 1.00 86.06 75 VAL A N 1
ATOM 577 C CA . VAL A 1 75 ? 11.003 -9.503 -19.299 1.00 86.06 75 VAL A CA 1
ATOM 578 C C . VAL A 1 75 ? 12.072 -9.849 -20.335 1.00 86.06 75 VAL A C 1
ATOM 580 O O . VAL A 1 75 ? 12.627 -10.945 -20.328 1.00 86.06 75 VAL A O 1
ATOM 583 N N . PHE A 1 76 ? 12.359 -8.922 -21.256 1.00 85.25 76 PHE A N 1
ATOM 584 C CA . PHE A 1 76 ? 13.306 -9.154 -22.347 1.00 85.25 76 PHE A CA 1
ATOM 585 C C . PHE A 1 76 ? 14.030 -7.877 -22.785 1.00 85.25 76 PHE A C 1
ATOM 587 O O . PHE A 1 76 ? 13.415 -6.820 -22.924 1.00 85.25 76 PHE A O 1
ATOM 594 N N . VAL A 1 77 ? 15.328 -7.989 -23.077 1.00 86.88 77 VAL A N 1
ATOM 595 C CA . VAL A 1 77 ? 16.177 -6.873 -23.522 1.00 86.88 77 VAL A CA 1
ATOM 596 C C . VAL A 1 77 ? 16.653 -7.116 -24.954 1.00 86.88 77 VAL A C 1
ATOM 598 O O . VAL A 1 77 ? 17.191 -8.174 -25.279 1.00 86.88 77 VAL A O 1
ATOM 601 N N . ARG A 1 78 ? 16.502 -6.111 -25.818 1.00 86.44 78 ARG A N 1
ATOM 602 C CA . ARG A 1 78 ? 17.127 -6.010 -27.145 1.00 86.44 78 ARG A CA 1
ATOM 603 C C . ARG A 1 78 ? 17.988 -4.755 -27.192 1.00 86.44 78 ARG A C 1
ATOM 605 O O . ARG A 1 78 ? 17.741 -3.794 -26.478 1.00 86.44 78 ARG A O 1
ATOM 612 N N . ARG A 1 79 ? 18.931 -4.709 -28.136 1.00 85.88 79 ARG A N 1
ATOM 613 C CA . ARG A 1 79 ? 19.840 -3.563 -28.336 1.00 85.88 79 ARG A CA 1
ATOM 614 C C . ARG A 1 79 ? 19.135 -2.202 -28.456 1.00 85.88 79 ARG A C 1
ATOM 616 O O . ARG A 1 79 ? 19.740 -1.189 -28.140 1.00 85.88 79 ARG A O 1
ATOM 623 N N . GLN A 1 80 ? 17.893 -2.180 -28.940 1.00 86.12 80 GLN A N 1
ATOM 624 C CA . GLN A 1 80 ? 17.115 -0.957 -29.167 1.00 86.12 80 GLN A CA 1
ATOM 625 C C . GLN A 1 80 ? 15.787 -0.919 -28.398 1.00 86.12 80 GLN A C 1
ATOM 627 O O . GLN A 1 80 ? 15.098 0.087 -28.472 1.00 86.12 80 GLN A O 1
ATOM 632 N N . ASN A 1 81 ? 15.392 -1.996 -27.707 1.00 83.81 81 ASN A N 1
ATOM 633 C CA . ASN A 1 81 ? 14.055 -2.117 -27.118 1.00 83.81 81 ASN A CA 1
ATOM 634 C C . ASN A 1 81 ? 14.065 -2.971 -25.852 1.00 83.81 81 ASN A C 1
ATOM 636 O O . ASN A 1 81 ? 14.857 -3.901 -25.731 1.00 83.81 81 ASN A O 1
ATOM 640 N N . HIS A 1 82 ? 13.126 -2.695 -24.954 1.00 88.12 82 HIS A N 1
ATOM 641 C CA . HIS A 1 82 ? 12.928 -3.431 -23.710 1.00 88.12 82 HIS A CA 1
ATOM 642 C C . HIS A 1 82 ? 11.459 -3.836 -23.612 1.00 88.12 82 HIS A C 1
ATOM 644 O O . HIS A 1 82 ? 10.576 -3.049 -23.952 1.00 88.12 82 HIS A O 1
ATOM 650 N N . VAL A 1 83 ? 11.204 -5.061 -23.166 1.00 87.88 83 VAL A N 1
ATOM 651 C CA . VAL A 1 83 ? 9.865 -5.540 -22.817 1.00 87.88 83 VAL A CA 1
ATOM 652 C C . VAL A 1 83 ? 9.800 -5.581 -21.300 1.00 87.88 83 VAL A C 1
ATOM 654 O O . VAL A 1 83 ? 10.563 -6.326 -20.693 1.00 87.88 83 VAL A O 1
ATOM 657 N N . TYR A 1 84 ? 8.929 -4.776 -20.701 1.00 89.25 84 TYR A N 1
ATOM 658 C CA . TYR A 1 84 ? 8.724 -4.717 -19.252 1.00 89.25 84 TYR A CA 1
ATOM 659 C C . TYR A 1 84 ? 7.543 -5.591 -18.830 1.00 89.25 84 TYR A C 1
ATOM 661 O O . TYR A 1 84 ? 6.697 -5.930 -19.662 1.00 89.25 84 TYR A O 1
ATOM 669 N N . PHE A 1 85 ? 7.487 -5.954 -17.550 1.00 86.81 85 PHE A N 1
ATOM 670 C CA . PHE A 1 85 ? 6.329 -6.657 -16.994 1.00 86.81 85 PHE A CA 1
ATOM 671 C C . PHE A 1 85 ? 5.065 -5.792 -17.068 1.00 86.81 85 PHE A C 1
ATOM 673 O O . PHE A 1 85 ? 5.119 -4.566 -16.941 1.00 86.81 85 PHE A O 1
ATOM 680 N N . SER A 1 86 ? 3.915 -6.429 -17.289 1.00 86.50 86 SER A N 1
ATOM 681 C CA . SER A 1 86 ? 2.609 -5.761 -17.270 1.00 86.50 86 SER A CA 1
ATOM 682 C C . SER A 1 86 ? 2.139 -5.476 -15.849 1.00 86.50 86 SER A C 1
ATOM 684 O O . SER A 1 86 ? 1.490 -4.454 -15.614 1.00 86.50 86 SER A O 1
ATOM 686 N N . GLU A 1 87 ? 2.480 -6.371 -14.922 1.00 89.81 87 GLU A N 1
ATOM 687 C CA . GLU A 1 87 ? 2.090 -6.325 -13.518 1.00 89.81 87 GLU A CA 1
ATOM 688 C C . GLU A 1 87 ? 2.743 -5.106 -12.845 1.00 89.81 87 GLU A C 1
ATOM 690 O O . GLU A 1 87 ? 3.974 -4.992 -12.868 1.00 89.81 87 GLU A O 1
ATOM 695 N N . PRO A 1 88 ? 1.957 -4.174 -12.272 1.00 90.69 88 PRO A N 1
ATOM 696 C CA . PRO A 1 88 ? 2.491 -2.970 -11.641 1.00 90.69 88 PRO A CA 1
ATOM 697 C C . PRO A 1 88 ? 3.537 -3.248 -10.561 1.00 90.69 88 PRO A C 1
ATOM 699 O O . PRO A 1 88 ? 4.510 -2.511 -10.466 1.00 90.69 88 PRO A O 1
ATOM 702 N N . GLU A 1 89 ? 3.367 -4.319 -9.790 1.00 89.25 89 GLU A N 1
ATOM 703 C CA . GLU A 1 89 ? 4.260 -4.699 -8.696 1.00 89.25 89 GLU A CA 1
ATOM 704 C C . GLU A 1 89 ? 5.667 -5.006 -9.230 1.00 89.25 89 GLU A C 1
ATOM 706 O O . GLU A 1 89 ? 6.638 -4.360 -8.852 1.00 89.25 89 GLU A O 1
ATOM 711 N N . HIS A 1 90 ? 5.777 -5.920 -10.199 1.00 87.81 90 HIS A N 1
ATOM 712 C CA . HIS A 1 90 ? 7.066 -6.263 -10.810 1.00 87.81 90 HIS A CA 1
ATOM 713 C C . HIS A 1 90 ? 7.657 -5.112 -11.624 1.00 87.81 90 HIS A C 1
ATOM 715 O O . HIS A 1 90 ? 8.877 -4.957 -11.699 1.00 87.81 90 HIS A O 1
ATOM 721 N N . LYS A 1 91 ? 6.800 -4.312 -12.264 1.00 90.44 91 LYS A N 1
ATOM 722 C CA . LYS A 1 91 ? 7.238 -3.186 -13.083 1.00 90.44 91 LYS A CA 1
ATOM 723 C C . LYS A 1 91 ? 7.829 -2.067 -12.224 1.00 90.44 91 LYS A C 1
ATOM 725 O O . LYS A 1 91 ? 8.862 -1.529 -12.598 1.00 90.44 91 LYS A O 1
ATOM 730 N N . GLU A 1 92 ? 7.217 -1.719 -11.096 1.00 90.12 92 GLU A N 1
ATOM 731 C CA . GLU A 1 92 ? 7.629 -0.554 -10.300 1.00 90.12 92 GLU A CA 1
ATOM 732 C C . GLU A 1 92 ? 8.618 -0.883 -9.162 1.00 90.12 92 GLU A C 1
ATOM 734 O O . GLU A 1 92 ? 9.266 0.027 -8.649 1.00 90.12 92 GLU A O 1
ATOM 739 N N . GLU A 1 93 ? 8.812 -2.157 -8.797 1.00 88.50 93 GLU A N 1
ATOM 740 C CA . GLU A 1 93 ? 9.743 -2.588 -7.732 1.00 88.50 93 GLU A CA 1
ATOM 741 C C . GLU A 1 93 ? 11.100 -3.086 -8.263 1.00 88.50 93 GLU A C 1
ATOM 743 O O . GLU A 1 93 ? 11.666 -4.079 -7.801 1.00 88.50 93 GLU A O 1
ATOM 748 N N . GLY A 1 94 ? 11.643 -2.390 -9.262 1.00 85.88 94 GLY A N 1
ATOM 749 C CA . GLY A 1 94 ? 12.930 -2.737 -9.854 1.00 85.88 94 GLY A CA 1
ATOM 750 C C . GLY A 1 94 ? 14.100 -2.754 -8.872 1.00 85.88 94 GLY A C 1
ATOM 751 O O . GLY A 1 94 ? 14.262 -1.857 -8.049 1.00 85.88 94 GLY A O 1
ATOM 752 N N . GLY A 1 95 ? 14.989 -3.731 -9.039 1.00 85.56 95 GLY A N 1
ATOM 753 C CA . GLY A 1 95 ? 16.197 -3.914 -8.243 1.00 85.56 95 GLY A CA 1
ATOM 754 C C . GLY A 1 95 ? 16.114 -5.124 -7.319 1.00 85.56 95 GLY A C 1
ATOM 755 O O . GLY A 1 95 ? 15.361 -6.064 -7.556 1.00 85.56 95 GLY A O 1
ATOM 756 N N . THR A 1 96 ? 16.948 -5.123 -6.280 1.00 87.69 96 THR A N 1
ATOM 757 C CA . THR A 1 96 ? 16.912 -6.149 -5.233 1.00 87.69 96 THR A CA 1
ATOM 758 C C . THR A 1 96 ? 15.738 -5.855 -4.297 1.00 87.69 96 THR A C 1
ATOM 760 O O . THR A 1 96 ? 15.762 -4.8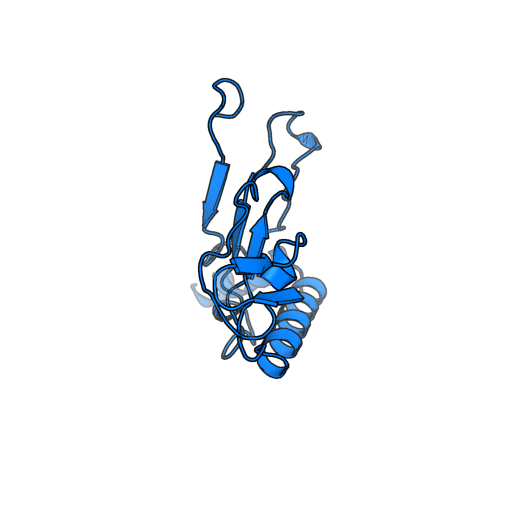08 -3.646 1.00 87.69 96 THR A O 1
ATOM 763 N N . PRO A 1 97 ? 14.737 -6.747 -4.179 1.00 87.12 97 PRO A N 1
ATOM 764 C CA . PRO A 1 97 ? 13.610 -6.519 -3.285 1.00 87.12 97 PRO A CA 1
ATOM 765 C C . PRO A 1 97 ? 14.057 -6.466 -1.822 1.00 87.12 97 PRO A C 1
ATOM 767 O O . PRO A 1 97 ? 14.933 -7.223 -1.394 1.00 87.12 97 PRO A O 1
ATOM 770 N N . ALA A 1 98 ? 13.407 -5.617 -1.031 1.00 91.50 98 ALA A N 1
ATOM 771 C CA . ALA A 1 98 ? 13.639 -5.494 0.406 1.00 91.50 98 ALA A CA 1
ATOM 772 C C . ALA A 1 98 ? 12.935 -6.637 1.167 1.00 91.50 98 ALA A C 1
ATOM 774 O O . ALA A 1 98 ? 11.936 -6.426 1.859 1.00 91.50 98 ALA A O 1
ATOM 775 N N . ILE A 1 99 ? 13.379 -7.883 0.955 1.00 94.62 99 ILE A N 1
ATOM 776 C CA . ILE A 1 99 ? 12.668 -9.097 1.402 1.00 94.62 99 ILE A CA 1
ATOM 777 C C . ILE A 1 99 ? 12.487 -9.109 2.926 1.00 94.62 99 ILE A C 1
ATOM 779 O O . ILE A 1 99 ? 11.381 -9.334 3.419 1.00 94.62 99 ILE A O 1
ATOM 783 N N . ILE A 1 100 ? 13.556 -8.860 3.686 1.00 97.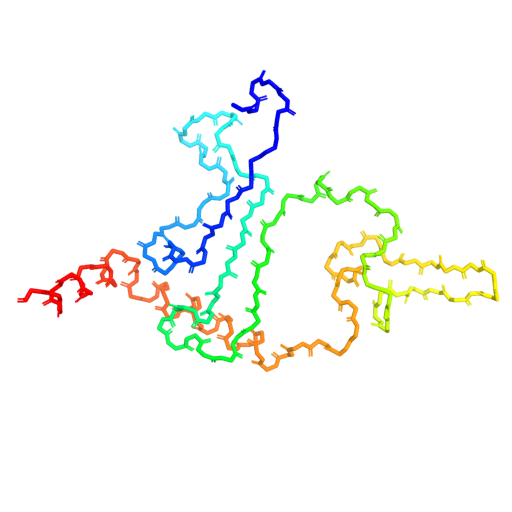00 100 ILE A N 1
ATOM 784 C CA . ILE A 1 100 ? 13.521 -8.916 5.156 1.00 97.00 100 ILE A CA 1
ATOM 785 C C . ILE A 1 100 ? 12.651 -7.789 5.714 1.00 97.00 100 ILE A C 1
ATOM 787 O O . ILE A 1 100 ? 11.854 -7.993 6.631 1.00 97.00 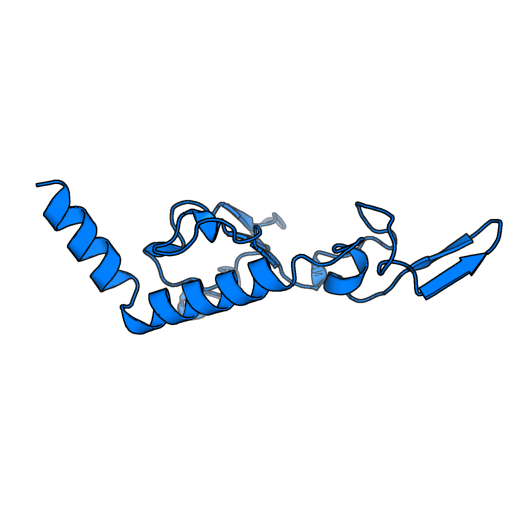100 ILE A O 1
ATOM 791 N N . GLU A 1 101 ? 12.769 -6.604 5.135 1.00 97.12 101 GLU A N 1
ATOM 792 C CA . GLU A 1 101 ? 12.004 -5.423 5.499 1.00 97.12 101 GLU A CA 1
ATOM 793 C C . GLU A 1 101 ? 10.512 -5.611 5.170 1.00 97.12 101 GLU A C 1
ATOM 795 O O . GLU A 1 101 ? 9.651 -5.206 5.953 1.00 97.12 101 GLU A O 1
ATOM 800 N N . SER A 1 102 ? 10.192 -6.301 4.072 1.00 96.25 102 SER A N 1
ATOM 801 C CA . SER A 1 102 ? 8.818 -6.658 3.685 1.00 96.25 102 SER A CA 1
ATOM 802 C C . SER A 1 102 ? 8.203 -7.680 4.643 1.00 96.25 102 SER A C 1
ATOM 804 O O . SER A 1 102 ? 7.052 -7.528 5.057 1.00 96.25 102 SER A O 1
ATOM 806 N N . ILE A 1 103 ? 8.979 -8.682 5.077 1.00 97.56 103 ILE A N 1
ATOM 807 C CA . ILE A 1 103 ? 8.551 -9.624 6.126 1.00 97.56 103 ILE A CA 1
ATOM 808 C C . ILE A 1 103 ? 8.226 -8.861 7.416 1.00 97.56 103 ILE A C 1
ATOM 810 O O . ILE A 1 103 ? 7.177 -9.091 8.024 1.00 97.56 103 ILE A O 1
ATOM 814 N N . ARG A 1 104 ? 9.081 -7.912 7.820 1.00 97.75 104 ARG A N 1
ATOM 815 C CA . ARG A 1 104 ? 8.822 -7.058 8.990 1.00 97.75 104 ARG A CA 1
ATOM 816 C C . ARG A 1 104 ? 7.553 -6.233 8.827 1.00 97.75 104 ARG A C 1
ATOM 818 O O . ARG A 1 104 ? 6.765 -6.182 9.766 1.00 97.75 104 ARG A O 1
ATOM 825 N N . ALA A 1 105 ? 7.311 -5.653 7.651 1.00 97.81 105 ALA A N 1
ATOM 826 C CA . ALA A 1 105 ? 6.081 -4.907 7.393 1.00 97.81 105 ALA A CA 1
ATOM 827 C C . ALA A 1 105 ? 4.845 -5.798 7.587 1.00 97.81 105 ALA A C 1
ATOM 829 O O . ALA A 1 105 ? 3.905 -5.401 8.276 1.00 97.81 105 ALA A O 1
ATOM 830 N N . GLY A 1 106 ? 4.872 -7.036 7.084 1.00 97.69 106 GLY A N 1
ATOM 831 C CA . GLY A 1 106 ? 3.804 -8.011 7.327 1.00 97.69 106 GLY A CA 1
ATOM 832 C C . GLY A 1 106 ? 3.573 -8.294 8.819 1.00 97.69 106 GLY A C 1
ATOM 833 O O . GLY A 1 106 ? 2.429 -8.318 9.280 1.00 97.69 106 GLY A O 1
ATOM 834 N N . LEU A 1 107 ? 4.646 -8.449 9.602 1.00 98.00 107 LEU A N 1
ATOM 835 C CA . LEU A 1 107 ? 4.557 -8.651 11.055 1.00 98.00 107 LEU A CA 1
ATOM 836 C C . LEU A 1 107 ? 3.980 -7.431 11.788 1.00 98.00 107 LEU A C 1
ATOM 838 O O . LEU A 1 107 ? 3.189 -7.599 12.715 1.00 98.00 107 LEU A O 1
ATOM 842 N N . VAL A 1 108 ? 4.317 -6.218 11.350 1.00 97.75 108 VAL A N 1
ATOM 843 C CA . VAL A 1 108 ? 3.779 -4.960 11.890 1.00 97.75 108 VAL A CA 1
ATOM 844 C C . VAL A 1 108 ? 2.267 -4.866 11.682 1.00 97.75 108 VAL A C 1
ATOM 846 O O . VAL A 1 108 ? 1.533 -4.533 12.614 1.00 97.75 108 VAL A O 1
ATOM 849 N N . PHE A 1 109 ? 1.766 -5.230 10.498 1.00 97.62 109 PHE A N 1
ATOM 850 C CA . PHE A 1 109 ? 0.320 -5.282 10.260 1.00 97.62 109 PHE A CA 1
ATOM 851 C C . PHE A 1 109 ? -0.367 -6.369 11.089 1.00 97.62 109 PHE A C 1
ATOM 853 O O . PHE A 1 109 ? -1.456 -6.131 11.613 1.00 97.62 109 PHE A O 1
ATOM 860 N N . LYS A 1 110 ? 0.277 -7.527 11.282 1.00 97.56 110 LYS A N 1
ATOM 861 C CA . LYS A 1 110 ? -0.234 -8.580 12.172 1.00 97.56 110 LYS A CA 1
ATOM 862 C C . LYS A 1 110 ? -0.318 -8.109 13.629 1.00 97.56 110 LYS A C 1
ATOM 864 O O . LYS A 1 110 ? -1.2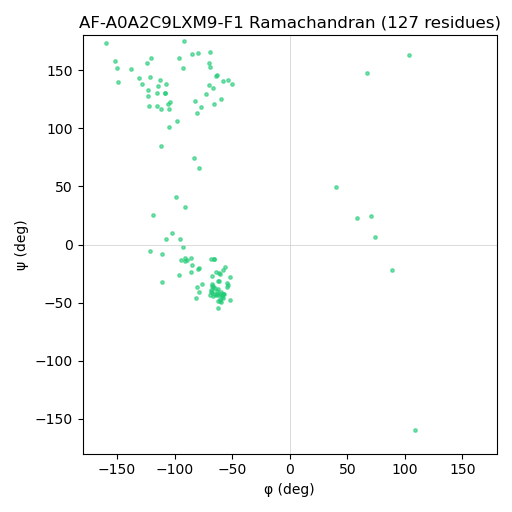97 -8.406 14.306 1.00 97.56 110 LYS A O 1
ATOM 869 N N . LEU A 1 111 ? 0.673 -7.349 14.101 1.00 96.94 111 LEU A N 1
ATOM 870 C CA . LEU A 1 111 ? 0.662 -6.735 15.432 1.00 96.94 111 LEU A CA 1
ATOM 871 C C . LEU A 1 111 ? -0.496 -5.737 15.566 1.00 96.94 111 LEU A C 1
ATOM 873 O O . LEU A 1 111 ? -1.268 -5.806 16.523 1.00 96.94 111 LEU A O 1
ATOM 877 N N . LYS A 1 112 ? -0.644 -4.843 14.583 1.00 96.62 112 LYS A N 1
ATOM 878 C CA . LYS A 1 112 ? -1.735 -3.863 14.541 1.00 96.62 112 LYS A CA 1
ATOM 879 C C . LYS A 1 112 ? -3.105 -4.543 14.574 1.00 96.62 112 LYS A C 1
ATOM 881 O O . LYS A 1 112 ? -3.990 -4.099 15.299 1.00 96.62 112 LYS A O 1
ATOM 886 N N . ASP A 1 113 ? -3.277 -5.630 13.824 1.00 96.06 113 ASP A N 1
ATOM 887 C CA . ASP A 1 113 ? -4.523 -6.395 13.818 1.00 96.06 113 ASP A CA 1
ATOM 888 C C . ASP A 1 113 ? -4.790 -7.111 15.152 1.00 96.06 113 ASP A C 1
ATOM 890 O O 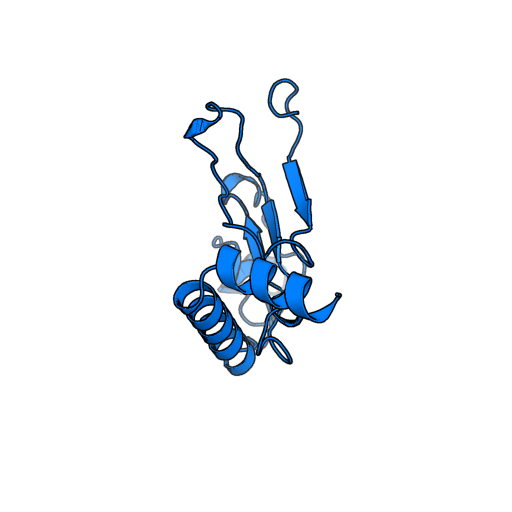. ASP A 1 113 ? -5.937 -7.170 15.592 1.00 96.06 113 ASP A O 1
ATOM 894 N N . ALA A 1 114 ? -3.748 -7.598 15.834 1.00 97.12 114 ALA A N 1
ATOM 895 C CA . ALA A 1 114 ? -3.884 -8.253 17.134 1.00 97.12 114 ALA A CA 1
ATOM 896 C C . ALA A 1 114 ? -4.375 -7.294 18.233 1.00 97.12 114 ALA A C 1
ATOM 898 O O . ALA A 1 114 ? -5.246 -7.661 19.019 1.00 97.12 114 ALA A O 1
ATOM 899 N N . PHE A 1 115 ? -3.845 -6.068 18.276 1.00 95.62 115 PHE A N 1
ATOM 900 C CA . PHE A 1 115 ? -4.247 -5.065 19.270 1.00 95.62 115 PHE A CA 1
ATOM 901 C C . PHE A 1 115 ? -5.477 -4.257 18.855 1.00 95.62 115 PHE A C 1
ATOM 903 O O . PHE A 1 115 ? -6.202 -3.777 19.720 1.00 95.62 115 PHE A O 1
ATOM 910 N N . LYS A 1 116 ? -5.751 -4.168 17.550 1.00 96.56 116 LYS A N 1
ATOM 911 C CA . LYS A 1 116 ? -6.752 -3.296 16.921 1.00 96.56 116 LYS A CA 1
ATOM 912 C C . LYS A 1 116 ? -6.403 -1.801 17.030 1.00 96.56 116 LYS A C 1
ATOM 914 O O . LYS A 1 116 ? -5.840 -1.357 18.030 1.00 96.56 116 LYS A O 1
ATOM 919 N N . PRO A 1 117 ? -6.775 -0.983 16.025 1.00 95.81 117 PRO A N 1
ATOM 920 C CA . PRO A 1 117 ? -6.389 0.430 15.998 1.00 95.81 117 PRO A CA 1
ATOM 921 C C . PRO A 1 117 ? -6.942 1.234 17.185 1.00 95.81 117 PRO A C 1
ATOM 923 O O . PRO A 1 117 ? -6.238 2.060 17.759 1.00 95.81 117 PRO A O 1
ATOM 926 N N . LYS A 1 118 ? -8.184 0.941 17.600 1.00 96.38 118 LYS A N 1
ATOM 927 C CA . LYS A 1 118 ? -8.854 1.624 18.715 1.00 96.38 118 LYS A CA 1
ATOM 928 C C . LYS A 1 118 ? -8.073 1.511 20.028 1.00 96.38 118 LYS A C 1
ATOM 930 O O . LYS A 1 118 ? -7.874 2.516 20.696 1.00 96.38 118 LYS A O 1
ATOM 935 N N . PHE A 1 119 ? -7.595 0.313 20.366 1.00 96.75 119 PHE A N 1
ATOM 936 C CA . PHE A 1 119 ? -6.809 0.093 21.582 1.00 96.75 119 PHE A CA 1
ATOM 937 C C . PHE A 1 119 ? -5.487 0.865 21.551 1.00 96.75 119 PHE A C 1
ATOM 939 O O . PHE A 1 119 ? -5.095 1.455 22.553 1.00 96.75 119 PHE A O 1
ATOM 946 N N . ILE A 1 120 ? -4.805 0.869 20.400 1.00 95.88 120 ILE A N 1
ATOM 947 C CA . ILE A 1 120 ? -3.538 1.591 20.222 1.00 95.88 120 ILE A CA 1
ATOM 948 C C . ILE A 1 120 ? -3.756 3.091 20.457 1.00 95.88 120 ILE A C 1
ATOM 950 O O . ILE A 1 120 ? -3.011 3.695 21.223 1.00 95.88 120 ILE A O 1
ATOM 954 N N . MET A 1 121 ? -4.806 3.662 19.858 1.00 95.38 121 MET A N 1
ATOM 955 C CA . MET A 1 121 ? -5.168 5.070 20.036 1.00 95.38 121 MET A CA 1
ATOM 956 C C . MET A 1 121 ? -5.486 5.401 21.501 1.00 95.38 121 MET A C 1
ATOM 958 O O . MET A 1 121 ? -4.948 6.357 22.051 1.00 95.38 121 MET A O 1
ATOM 962 N N . GLU A 1 122 ? -6.329 4.596 22.155 1.00 96.31 122 GLU A N 1
ATOM 963 C CA . GLU A 1 122 ? -6.689 4.795 23.566 1.00 96.31 122 GLU A CA 1
ATOM 964 C C . GLU A 1 122 ? -5.461 4.746 24.482 1.00 96.31 122 GLU A C 1
ATOM 966 O O . GLU A 1 122 ? -5.342 5.550 25.406 1.00 96.31 122 GLU A O 1
ATOM 971 N N . LYS A 1 123 ? -4.527 3.822 24.223 1.00 95.69 123 LYS A N 1
ATOM 972 C CA . LYS A 1 123 ? -3.296 3.703 25.010 1.00 95.69 123 LYS A CA 1
ATOM 973 C C . LYS A 1 123 ? -2.353 4.875 24.819 1.00 95.69 123 LYS A C 1
ATOM 975 O O . LYS A 1 123 ? -1.743 5.299 25.793 1.00 95.69 123 LYS A O 1
ATOM 980 N N . GLU A 1 124 ? -2.231 5.384 23.602 1.00 93.38 124 GLU A N 1
ATOM 981 C CA . GLU A 1 124 ? -1.397 6.552 23.339 1.00 93.38 124 GLU A CA 1
ATOM 982 C C . GLU A 1 124 ? -1.970 7.808 24.006 1.00 93.38 124 GLU A C 1
ATOM 984 O O . GLU A 1 124 ? -1.227 8.515 24.682 1.00 93.38 124 GLU A O 1
ATOM 989 N N . MET A 1 125 ? -3.288 8.035 23.921 1.00 95.12 125 MET A N 1
ATOM 990 C CA . MET A 1 125 ? -3.938 9.156 24.616 1.00 95.12 125 MET A CA 1
ATOM 991 C C . MET A 1 125 ? -3.715 9.100 26.134 1.00 95.12 125 MET A C 1
ATOM 993 O O . MET A 1 125 ? -3.361 10.110 26.728 1.00 95.12 125 MET A O 1
ATOM 997 N N . GLN A 1 126 ? -3.826 7.914 26.746 1.00 96.50 126 GLN A N 1
ATOM 998 C CA . GLN A 1 126 ? -3.564 7.718 28.181 1.00 96.50 126 GLN A CA 1
ATOM 999 C C . GLN A 1 126 ? -2.125 8.051 28.608 1.00 96.50 126 GLN A C 1
ATOM 1001 O O . GLN A 1 126 ? -1.895 8.295 29.784 1.00 96.50 126 GLN A O 1
ATOM 1006 N N . MET A 1 127 ? -1.147 7.996 27.698 1.00 94.12 127 MET A N 1
ATOM 1007 C CA . MET A 1 127 ? 0.255 8.330 27.999 1.00 94.12 127 MET A CA 1
ATOM 1008 C C . MET A 1 127 ? 0.570 9.817 27.800 1.00 94.12 127 MET A C 1
ATOM 1010 O O . MET A 1 127 ? 1.651 10.260 28.184 1.00 94.12 127 MET A O 1
ATOM 1014 N N . MET A 1 128 ? -0.325 10.559 27.143 1.00 91.25 128 MET A N 1
ATOM 1015 C CA . MET A 1 128 ? -0.192 12.001 26.913 1.00 91.25 128 MET A CA 1
ATOM 1016 C C . MET A 1 128 ? -0.844 12.843 28.020 1.00 91.25 128 MET A C 1
ATOM 1018 O O . MET A 1 128 ? -0.588 14.046 28.077 1.00 91.25 128 MET A O 1
ATOM 1022 N N . GLU A 1 129 ? -1.677 12.222 28.859 1.00 72.44 129 GLU A N 1
ATOM 1023 C CA . GLU A 1 129 ? -2.247 12.786 30.093 1.00 72.44 129 GLU A CA 1
ATOM 1024 C C . GLU A 1 129 ? -1.268 12.674 31.271 1.00 72.44 129 GLU A C 1
ATOM 1026 O O . GLU A 1 129 ? -1.190 13.653 32.051 1.00 72.44 129 GLU A O 1
#

Foldseek 3Di:
DVVVVDAAEEECAQVVLQDDDDQQPVVVDRSPGHQKYKYQQCNFDLRNLADIDIDGDLVVPPDQAEPDDAPQQFPDDDPVDTHGDPDNVSNHQHDDDPVVNNVSSVVRVVVSVVCPSNNVVVVVVVVVD

pLDDT: mean 92.99, std 5.11, range [72.44, 98.38]

Sequence (129 aa):
MHQYNGYAFFDFACAAPYVDIDMNCKDRGDLAYKDAIFISPHKFIGGPQTPGLLVAKSWIFKNTYPHGVGGGTVVFVRRQNHVYFSEPEHKEEGGTPAIIESIRAGLVFKLKDAFKPKFIMEKEMQMME